Protein AF-A0AAE0W7N1-F1 (afdb_monomer)

Solvent-accessible surface area (backbone atoms only — not comparable to full-atom values): 7574 Å² total; per-residue (Å²): 90,80,46,78,49,79,47,68,73,36,71,68,50,77,49,78,50,79,47,68,74,33,73,40,41,37,39,41,37,41,38,34,46,28,54,30,42,37,40,39,38,40,41,34,48,28,49,31,41,40,39,40,38,39,40,34,45,27,48,28,40,37,40,40,40,39,38,40,40,30,50,30,40,39,40,40,36,40,40,33,49,26,49,30,43,37,42,39,39,40,39,42,37,34,46,32,41,39,39,43,44,37,38,34,45,31,49,30,41,39,41,42,38,40,40,42,47,37,43,88,88,90,60,28,41,72,39,81,47,80,50,79,48,81,42,68,68,74,39,82,45,81,50,78,48,67,78,45,84,71,83,80,81,129

Secondary structure (DSSP, 8-state):
-EEEEEEEEES-EEEEEEEEEES-EEEEEEEEEES-EEEEEEEEEES-EEEEEEEEEES-EEEEEEEEEESSEEEEEEEEEES-EEEEEEEEEESEEEEEEEEEEES-EEEEEEE---BTTTBS--EEEE--EEEEES-EEEEEEES-------

Organism: NCBI:txid2493646

pLDDT: mean 85.9, std 13.68, range [33.38, 97.69]

Radius of gyration: 15.83 Å; Cα contacts (8 Å, |Δi|>4): 434; chains: 1; bounding box: 35×44×38 Å

Foldseek 3Di:
DEEEEEEEQAAEDEAEEEEEQAAEYAYEYEEYNYAEYEYEYEYYNYAYYHYEYEEYQYAYYEYEEEEEAYAEYEYEYEYENYAEYEYEYEYEWYAYYEYEYEYYNYEEYDYEYEFEDDDDDPTGHNYDDYDYYDDHYNYDDYYYYYPDDDDDDD

Mean predicted aligned error: 5.67 Å

Sequence (154 aa):
MKIESYYNDVNRMKIESYYNDVNSINIESYYNDVNSMKIESYYNDVNIMKIESYYNDVNRIKIELYYNDVNRMKIESYYSDDNRMKIESYYNDVNRMKIEPYYNDVSRMKIESYYNDIESYYNDVNRMKIESYYNDVNRMKIESYYNDVNIMKI

Structure (mmCIF, N/CA/C/O backbone):
data_AF-A0AAE0W7N1-F1
#
_entry.id   AF-A0AAE0W7N1-F1
#
loop_
_atom_site.group_PDB
_atom_site.id
_atom_site.type_symbol
_atom_site.label_atom_id
_atom_site.label_alt_id
_atom_site.label_com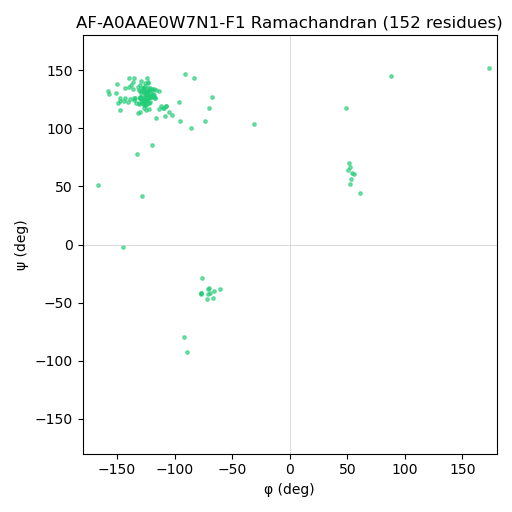p_id
_atom_site.label_asym_id
_atom_site.label_entity_id
_atom_site.label_seq_id
_atom_site.pdbx_PDB_ins_code
_atom_site.Cartn_x
_atom_site.Cartn_y
_atom_site.Cartn_z
_atom_site.occupancy
_atom_site.B_iso_or_equiv
_atom_site.auth_seq_id
_atom_site.auth_comp_id
_atom_site.auth_asym_id
_atom_site.auth_atom_id
_atom_site.pdbx_PDB_model_num
ATOM 1 N N . MET A 1 1 ? 2.805 -2.855 16.900 1.00 90.62 1 MET A N 1
ATOM 2 C CA . MET A 1 1 ? 3.398 -3.914 16.061 1.00 90.62 1 MET A CA 1
ATOM 3 C C . MET A 1 1 ? 4.321 -3.272 15.042 1.00 90.62 1 MET A C 1
ATOM 5 O O . MET A 1 1 ? 3.967 -2.223 14.517 1.00 90.62 1 MET A O 1
ATOM 9 N N . LYS A 1 2 ? 5.489 -3.868 14.795 1.00 93.88 2 LYS A N 1
ATOM 10 C CA . LYS A 1 2 ? 6.419 -3.434 13.749 1.00 93.88 2 LY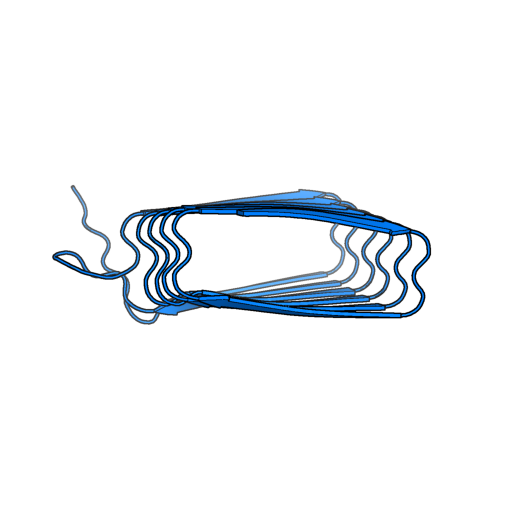S A CA 1
ATOM 11 C C . LYS A 1 2 ? 6.644 -4.592 12.783 1.00 93.88 2 LYS A C 1
ATOM 13 O O . LYS A 1 2 ? 6.816 -5.716 13.247 1.00 93.88 2 LYS A O 1
ATOM 18 N N . ILE A 1 3 ? 6.604 -4.312 11.488 1.00 94.69 3 ILE A N 1
ATOM 19 C CA . ILE A 1 3 ? 6.827 -5.279 10.415 1.00 94.69 3 ILE A CA 1
ATOM 20 C C . ILE A 1 3 ? 7.850 -4.676 9.467 1.00 94.69 3 ILE A C 1
ATOM 22 O O . ILE A 1 3 ? 7.674 -3.552 9.006 1.00 94.69 3 ILE A O 1
ATOM 26 N N . GLU A 1 4 ? 8.904 -5.432 9.197 1.00 96.56 4 GLU A N 1
ATOM 27 C CA . GLU A 1 4 ? 9.941 -5.083 8.234 1.00 96.56 4 GLU A CA 1
ATOM 28 C C . GLU A 1 4 ? 10.030 -6.208 7.212 1.00 96.56 4 GLU A C 1
ATOM 30 O O . GLU A 1 4 ? 10.059 -7.385 7.582 1.00 96.56 4 GLU A O 1
ATOM 35 N N . SER A 1 5 ? 10.049 -5.858 5.931 1.00 93.56 5 SER A N 1
ATOM 36 C CA . SER A 1 5 ? 10.212 -6.832 4.858 1.00 93.56 5 SER A CA 1
ATOM 37 C C . SER A 1 5 ? 11.193 -6.331 3.806 1.00 93.56 5 SER A C 1
ATOM 39 O O . SER A 1 5 ? 11.214 -5.148 3.466 1.00 93.56 5 SER A O 1
ATOM 41 N N . TYR A 1 6 ? 12.029 -7.243 3.316 1.00 94.88 6 TYR A N 1
ATOM 42 C CA . TYR A 1 6 ? 13.029 -6.970 2.295 1.00 94.88 6 TYR A CA 1
ATOM 43 C C . TYR A 1 6 ? 12.993 -8.086 1.260 1.00 94.88 6 TYR A C 1
ATOM 45 O O . TYR A 1 6 ? 13.147 -9.262 1.601 1.00 94.88 6 TYR A O 1
ATOM 53 N N . TYR A 1 7 ? 12.806 -7.712 0.000 1.00 92.44 7 TYR A N 1
ATOM 54 C CA . TYR A 1 7 ? 12.777 -8.639 -1.120 1.00 92.44 7 TYR A CA 1
ATOM 55 C C . TYR A 1 7 ? 13.698 -8.142 -2.228 1.00 92.44 7 TYR A C 1
ATOM 57 O O . TYR A 1 7 ? 13.628 -6.980 -2.623 1.00 92.44 7 TYR A O 1
ATOM 65 N N . ASN A 1 8 ? 14.526 -9.050 -2.738 1.00 91.88 8 ASN A N 1
ATOM 66 C CA . ASN A 1 8 ? 15.467 -8.795 -3.820 1.00 91.88 8 ASN A CA 1
ATOM 67 C C . ASN A 1 8 ? 15.298 -9.860 -4.908 1.00 91.88 8 ASN A C 1
ATOM 69 O O . ASN A 1 8 ? 15.113 -11.032 -4.572 1.00 91.88 8 ASN A O 1
ATOM 73 N N . ASP A 1 9 ? 15.376 -9.459 -6.176 1.00 92.00 9 ASP A N 1
ATOM 74 C CA . ASP A 1 9 ? 15.336 -10.340 -7.352 1.00 92.00 9 ASP A CA 1
ATOM 75 C C . ASP A 1 9 ? 14.114 -11.274 -7.389 1.00 92.00 9 ASP A C 1
ATOM 77 O O . ASP A 1 9 ? 14.218 -12.508 -7.385 1.00 92.00 9 ASP A O 1
ATOM 81 N N . VAL A 1 10 ? 12.911 -10.697 -7.431 1.00 89.94 10 VAL A N 1
ATOM 82 C CA . VAL A 1 10 ? 11.668 -11.476 -7.379 1.00 89.94 10 VAL A CA 1
ATOM 83 C C . VAL A 1 10 ? 10.958 -11.510 -8.726 1.00 89.94 10 VAL A C 1
ATOM 85 O O . VAL A 1 10 ? 10.454 -10.515 -9.245 1.00 89.94 10 VAL A O 1
ATOM 88 N N . ASN A 1 11 ? 10.797 -12.717 -9.273 1.00 89.94 11 ASN A N 1
ATOM 89 C CA . ASN A 1 11 ? 10.068 -12.895 -10.528 1.00 89.94 11 ASN A CA 1
ATOM 90 C C . ASN A 1 11 ? 8.574 -12.564 -10.410 1.00 89.94 11 ASN A C 1
ATOM 92 O O . ASN A 1 11 ? 7.993 -11.916 -11.282 1.00 89.94 11 ASN A O 1
ATOM 96 N N . ARG A 1 12 ? 7.916 -13.061 -9.363 1.00 92.31 12 ARG A N 1
ATOM 97 C CA . ARG A 1 12 ? 6.505 -12.785 -9.085 1.00 92.31 12 ARG A CA 1
ATOM 98 C C . ARG A 1 12 ? 6.260 -12.837 -7.595 1.00 92.31 12 ARG A C 1
ATOM 100 O O . ARG A 1 12 ? 6.714 -13.769 -6.940 1.00 92.31 12 ARG A O 1
ATOM 107 N N . MET A 1 13 ? 5.471 -11.896 -7.102 1.00 92.50 13 MET A N 1
ATOM 108 C CA . MET A 1 13 ? 5.090 -11.859 -5.702 1.00 92.50 13 MET A CA 1
ATOM 109 C C . MET A 1 13 ? 3.633 -11.467 -5.529 1.00 92.50 13 MET A C 1
ATOM 111 O O . MET A 1 13 ? 3.111 -10.612 -6.251 1.00 92.50 13 MET A O 1
ATOM 115 N N . LYS A 1 14 ? 3.002 -12.087 -4.535 1.00 94.69 14 LYS A N 1
ATOM 116 C CA . LYS A 1 14 ? 1.703 -11.690 -4.015 1.00 94.69 14 LYS A CA 1
ATOM 117 C C . LYS A 1 14 ? 1.803 -11.590 -2.497 1.00 94.69 14 LYS A C 1
ATOM 119 O O . LYS A 1 14 ? 2.218 -12.556 -1.864 1.00 94.69 14 LYS A O 1
ATOM 124 N N . ILE A 1 15 ? 1.429 -1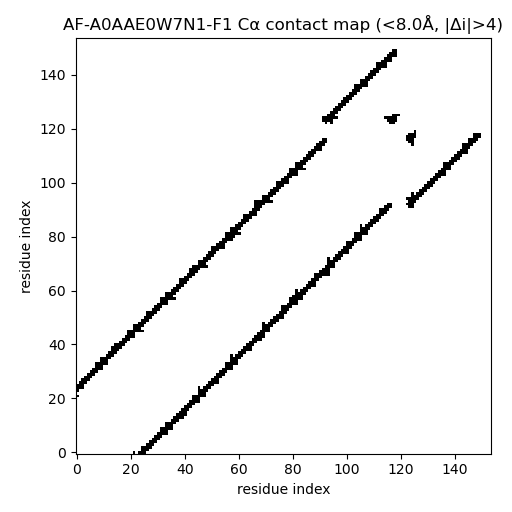0.442 -1.946 1.00 93.44 15 ILE A N 1
ATOM 125 C CA . ILE A 1 15 ? 1.344 -10.207 -0.504 1.00 93.44 15 ILE A CA 1
ATOM 126 C C . ILE A 1 15 ? -0.101 -9.857 -0.182 1.00 93.44 15 ILE A C 1
ATOM 128 O O . ILE A 1 15 ? -0.677 -8.965 -0.801 1.00 93.44 15 ILE A O 1
ATOM 132 N N . GLU A 1 16 ? -0.668 -10.570 0.783 1.00 96.25 16 GLU A N 1
ATOM 133 C CA . GLU A 1 16 ? -1.972 -10.277 1.366 1.00 96.25 16 GLU A CA 1
ATOM 134 C C . GLU A 1 16 ? -1.777 -10.063 2.862 1.00 96.25 16 GLU A C 1
ATOM 136 O O . GLU A 1 16 ? -1.131 -10.876 3.527 1.00 96.25 16 GLU A O 1
ATOM 141 N N . SER A 1 17 ? -2.314 -8.969 3.392 1.00 93.12 17 SER A N 1
ATOM 142 C CA . SER A 1 17 ? -2.263 -8.698 4.824 1.00 93.12 17 SER A CA 1
ATOM 143 C C . SER A 1 17 ? -3.605 -8.208 5.350 1.00 93.12 17 SER A C 1
ATOM 145 O O . SER A 1 17 ? -4.336 -7.488 4.668 1.00 93.12 17 SER A O 1
ATOM 147 N N . TYR A 1 18 ? -3.935 -8.638 6.566 1.00 94.88 18 TYR A N 1
ATOM 148 C CA . TYR A 1 18 ? -5.160 -8.263 7.257 1.00 94.88 18 TYR A CA 1
ATOM 149 C C . TYR A 1 18 ? -4.827 -7.918 8.703 1.00 94.88 18 TYR A C 1
ATOM 151 O O . TYR A 1 18 ? -4.220 -8.724 9.413 1.00 94.88 18 TYR A O 1
ATOM 159 N N . TYR A 1 19 ? -5.228 -6.729 9.137 1.00 93.06 19 TYR A N 1
ATOM 160 C CA . TYR A 1 19 ? -4.991 -6.241 10.489 1.00 93.06 19 TYR A CA 1
ATOM 161 C C . TYR A 1 19 ? -6.296 -5.737 11.095 1.00 93.06 19 TYR A C 1
ATOM 163 O O . TYR A 1 19 ? -6.961 -4.894 10.500 1.00 93.06 19 TYR A O 1
ATOM 171 N N . ASN A 1 20 ? -6.628 -6.250 12.282 1.00 91.81 20 ASN A N 1
ATOM 172 C CA . ASN A 1 20 ? -7.811 -5.879 13.057 1.00 91.81 20 ASN A CA 1
ATOM 173 C C . ASN A 1 20 ? -7.393 -5.404 14.449 1.00 91.81 20 ASN A C 1
ATOM 175 O O . ASN A 1 20 ? -6.474 -5.992 15.026 1.00 91.81 20 ASN A O 1
ATOM 179 N N . ASP A 1 21 ? -8.082 -4.404 14.994 1.00 92.56 21 ASP A N 1
ATOM 180 C CA . ASP A 1 21 ? -7.947 -3.947 16.385 1.00 92.56 21 ASP A CA 1
ATOM 181 C C . ASP A 1 21 ? -6.498 -3.636 16.793 1.00 92.56 21 ASP A C 1
ATOM 183 O O . ASP A 1 21 ? -5.960 -4.138 17.789 1.00 92.56 21 ASP A O 1
ATOM 187 N N . VAL A 1 22 ? -5.818 -2.804 16.001 1.00 91.50 22 VAL A N 1
ATOM 188 C CA . VAL A 1 22 ? -4.397 -2.512 16.207 1.00 91.50 22 VAL A CA 1
ATOM 189 C C . VAL A 1 22 ? -4.191 -1.132 16.819 1.00 91.50 22 VAL A C 1
ATOM 191 O O . VAL A 1 22 ? -4.351 -0.093 16.185 1.00 91.50 22 VAL A O 1
ATOM 194 N N . ASN A 1 23 ? -3.680 -1.107 18.053 1.00 94.19 23 ASN A N 1
ATOM 195 C CA . ASN A 1 23 ? -3.317 0.151 18.714 1.00 94.19 23 ASN A CA 1
ATOM 196 C C . ASN A 1 23 ? -2.232 0.943 17.968 1.00 94.19 23 ASN A C 1
ATOM 198 O O . ASN A 1 23 ? -2.236 2.172 17.941 1.00 94.19 23 ASN A O 1
ATOM 202 N N . SER A 1 24 ? -1.253 0.251 17.395 1.00 95.00 24 SER A N 1
ATOM 203 C CA . SER A 1 24 ? -0.229 0.892 16.578 1.00 95.00 24 SER A CA 1
ATOM 204 C C . SER A 1 24 ? 0.410 -0.114 15.639 1.00 95.00 24 SER A C 1
ATOM 206 O O . SER A 1 24 ? 0.825 -1.192 16.079 1.00 95.00 24 SER A O 1
ATOM 208 N N . ILE A 1 25 ? 0.531 0.254 14.368 1.00 95.19 25 ILE A N 1
ATOM 209 C CA . ILE A 1 25 ? 1.247 -0.509 13.356 1.00 95.19 25 ILE A CA 1
ATOM 210 C C . ILE A 1 25 ? 2.263 0.377 12.637 1.00 95.19 25 ILE A C 1
ATOM 212 O O . ILE A 1 25 ? 1.971 1.514 12.266 1.00 95.19 25 ILE A O 1
ATOM 216 N N . ASN A 1 26 ? 3.470 -0.155 12.474 1.00 96.50 26 ASN A N 1
ATOM 217 C CA . ASN A 1 26 ? 4.516 0.426 11.649 1.00 96.50 26 ASN A CA 1
ATOM 218 C C . ASN A 1 26 ? 5.001 -0.638 10.661 1.00 96.50 26 ASN A C 1
ATOM 220 O O . ASN A 1 26 ? 5.482 -1.685 11.098 1.00 96.50 26 ASN A O 1
ATOM 224 N N . ILE A 1 27 ? 4.836 -0.386 9.369 1.00 95.94 27 ILE A N 1
ATOM 225 C CA . ILE A 1 27 ? 5.240 -1.290 8.293 1.00 95.94 27 ILE A CA 1
ATOM 226 C C . ILE A 1 27 ? 6.304 -0.592 7.467 1.00 95.94 27 ILE A C 1
ATOM 228 O O . ILE A 1 27 ? 6.077 0.506 6.971 1.00 95.94 27 ILE A O 1
ATOM 232 N N . GLU A 1 28 ? 7.434 -1.258 7.295 1.00 97.62 28 GLU A N 1
ATOM 233 C CA . GLU A 1 28 ? 8.522 -0.825 6.433 1.00 97.62 28 GLU A CA 1
ATOM 234 C C . GLU A 1 28 ? 8.800 -1.943 5.430 1.00 97.62 28 GLU A C 1
ATOM 236 O O . GLU A 1 28 ? 8.933 -3.113 5.796 1.00 97.62 28 GLU A O 1
ATOM 241 N N . SER A 1 29 ? 8.773 -1.624 4.142 1.00 94.94 29 SER A N 1
ATOM 242 C CA . SER A 1 29 ? 8.958 -2.621 3.087 1.00 94.94 29 SER A CA 1
ATOM 243 C C . SER A 1 29 ? 9.889 -2.106 2.008 1.00 94.94 29 SER A C 1
ATOM 245 O O . SER A 1 29 ? 9.731 -0.984 1.532 1.00 94.94 29 SER A O 1
ATOM 247 N N . TYR A 1 30 ? 10.838 -2.946 1.611 1.00 96.00 30 TYR A N 1
ATOM 248 C CA . TYR A 1 30 ? 11.771 -2.658 0.535 1.00 96.00 30 TYR A CA 1
ATOM 249 C C . TYR A 1 30 ? 11.729 -3.766 -0.512 1.00 96.00 30 TYR A C 1
ATOM 251 O O . TYR A 1 30 ? 11.845 -4.954 -0.195 1.00 96.00 30 TYR A O 1
ATOM 259 N N . TYR A 1 31 ? 11.580 -3.357 -1.763 1.00 93.75 31 TYR A N 1
ATOM 260 C CA . TYR A 1 31 ? 11.457 -4.235 -2.910 1.00 93.75 31 TYR A CA 1
ATOM 261 C C . TYR A 1 31 ? 12.418 -3.785 -4.002 1.00 93.75 31 TYR A C 1
ATOM 263 O O . TYR A 1 31 ? 12.302 -2.662 -4.486 1.00 93.75 31 TYR A O 1
ATOM 271 N N . ASN A 1 32 ? 13.328 -4.670 -4.397 1.00 93.00 32 ASN A N 1
ATOM 272 C CA . ASN A 1 32 ? 14.277 -4.432 -5.478 1.00 93.00 32 ASN A CA 1
ATOM 273 C C . ASN A 1 32 ? 14.158 -5.505 -6.563 1.00 93.00 32 ASN A C 1
ATOM 275 O O . ASN A 1 32 ? 13.989 -6.687 -6.243 1.00 93.00 32 ASN A O 1
ATOM 279 N N . ASP A 1 33 ? 14.249 -5.083 -7.823 1.00 92.44 33 ASP A N 1
ATOM 280 C CA . ASP A 1 33 ? 14.240 -5.939 -9.012 1.00 92.44 33 ASP A CA 1
ATOM 281 C C . ASP A 1 33 ? 13.042 -6.903 -9.038 1.00 92.44 33 ASP A C 1
ATOM 283 O O . ASP A 1 33 ? 13.165 -8.129 -8.914 1.00 92.44 33 ASP A O 1
ATOM 287 N N . VAL A 1 34 ? 11.832 -6.347 -9.181 1.00 89.81 34 VAL A N 1
ATOM 288 C CA . VAL A 1 34 ? 10.590 -7.135 -9.154 1.00 89.81 34 VAL A CA 1
ATOM 289 C C . VAL A 1 34 ? 9.887 -7.140 -10.506 1.00 89.81 34 VAL A C 1
ATOM 291 O O . VAL A 1 34 ? 9.354 -6.148 -10.997 1.00 89.81 34 VAL A O 1
ATOM 294 N N . ASN A 1 35 ? 9.768 -8.324 -11.104 1.00 90.94 35 ASN A N 1
ATOM 295 C CA . ASN A 1 35 ? 9.133 -8.465 -12.415 1.00 90.94 35 ASN A CA 1
ATOM 296 C C . ASN A 1 35 ? 7.607 -8.252 -12.374 1.00 90.94 35 ASN A C 1
ATOM 298 O O . ASN A 1 35 ? 7.009 -7.708 -13.307 1.00 90.94 35 ASN A O 1
ATOM 302 N N . SER A 1 36 ? 6.943 -8.722 -11.318 1.00 93.38 36 SER A N 1
ATOM 303 C CA . SER A 1 36 ? 5.509 -8.505 -11.121 1.00 93.38 36 SER A CA 1
ATOM 304 C C . SER A 1 36 ? 5.130 -8.636 -9.654 1.00 93.38 36 SER A C 1
ATOM 306 O O . SER A 1 36 ? 5.381 -9.670 -9.036 1.00 93.38 36 SER A O 1
ATOM 308 N N . MET A 1 37 ? 4.415 -7.647 -9.135 1.00 93.94 37 MET A N 1
ATOM 309 C CA . MET A 1 37 ? 3.976 -7.605 -7.748 1.00 93.94 37 MET A CA 1
ATOM 310 C C . MET A 1 37 ? 2.482 -7.310 -7.636 1.00 93.94 37 MET A C 1
ATOM 312 O O . MET A 1 37 ? 1.959 -6.429 -8.324 1.00 93.94 37 MET A O 1
ATOM 316 N N . LYS A 1 38 ? 1.806 -8.037 -6.742 1.00 95.88 38 LYS A N 1
ATOM 317 C CA . LYS A 1 38 ? 0.483 -7.673 -6.235 1.00 95.88 38 LYS A CA 1
ATOM 318 C C . LYS A 1 38 ? 0.525 -7.552 -4.712 1.00 95.88 38 LYS A C 1
ATOM 320 O O . LYS A 1 38 ? 0.927 -8.502 -4.047 1.00 95.88 38 LYS A O 1
ATOM 325 N N . ILE A 1 39 ? 0.080 -6.421 -4.180 1.00 94.81 39 ILE A N 1
ATOM 326 C CA . ILE A 1 39 ? -0.115 -6.207 -2.744 1.00 94.81 39 ILE A CA 1
ATOM 327 C C . ILE A 1 39 ? -1.594 -5.927 -2.506 1.00 94.81 39 ILE A C 1
ATOM 329 O O . ILE A 1 39 ? -2.170 -5.054 -3.150 1.00 94.81 39 ILE A O 1
ATOM 333 N N . GLU A 1 40 ? -2.186 -6.661 -1.574 1.00 97.69 40 GLU A N 1
ATOM 334 C CA . GLU A 1 40 ? -3.525 -6.417 -1.045 1.00 97.69 40 GLU A CA 1
ATOM 335 C C . GLU A 1 40 ? -3.415 -6.259 0.468 1.00 97.69 40 GLU A C 1
ATOM 337 O O . GLU A 1 40 ? -2.823 -7.100 1.147 1.00 97.69 40 GLU A O 1
ATOM 342 N N . SER A 1 41 ? -3.925 -5.163 1.018 1.00 95.19 41 SER A N 1
ATOM 343 C CA . SER A 1 41 ? -3.914 -4.963 2.468 1.00 95.19 41 SER A CA 1
ATOM 344 C C . SER A 1 41 ? -5.227 -4.392 2.965 1.00 95.19 41 SER A C 1
ATOM 346 O O . SER A 1 41 ? -5.767 -3.457 2.376 1.00 95.19 41 SER A O 1
ATOM 348 N N . TYR A 1 42 ? -5.695 -4.944 4.078 1.00 96.44 42 TYR A N 1
ATOM 349 C CA . TYR A 1 42 ? -6.921 -4.541 4.748 1.00 96.44 42 TYR A CA 1
ATOM 350 C C . TYR A 1 42 ? -6.601 -4.179 6.194 1.00 96.44 42 TYR A C 1
ATOM 352 O O . TYR A 1 42 ? -6.006 -4.971 6.932 1.00 96.44 42 TYR A O 1
ATOM 360 N N . TYR A 1 43 ? -6.997 -2.977 6.588 1.00 94.25 43 TYR A N 1
ATOM 361 C CA . TYR A 1 43 ? -6.785 -2.449 7.924 1.00 94.25 43 TYR A CA 1
ATOM 362 C C . TYR A 1 43 ? -8.119 -2.005 8.509 1.00 94.25 43 TYR A C 1
ATOM 364 O O . TYR A 1 43 ? -8.780 -1.119 7.964 1.00 94.25 43 TYR A O 1
ATOM 372 N N . ASN A 1 44 ? -8.476 -2.613 9.633 1.00 93.25 44 ASN A N 1
ATOM 373 C CA . ASN A 1 44 ? -9.667 -2.289 10.395 1.00 93.25 44 ASN A CA 1
ATOM 374 C C . ASN A 1 44 ? -9.287 -1.919 11.836 1.00 93.25 44 ASN A C 1
ATOM 376 O O . ASN A 1 44 ? -8.405 -2.551 12.426 1.00 93.25 44 ASN A O 1
ATOM 380 N N . ASP A 1 45 ? -9.932 -0.886 12.375 1.00 92.88 45 ASP A N 1
ATOM 381 C CA . ASP A 1 45 ? -9.753 -0.397 13.746 1.00 92.88 45 ASP A CA 1
ATOM 382 C C . ASP A 1 45 ? -8.283 -0.160 14.140 1.00 92.88 45 ASP A C 1
ATOM 384 O O . ASP A 1 45 ? -7.715 -0.807 15.027 1.00 92.88 45 ASP A O 1
ATOM 388 N N . VAL A 1 46 ? -7.627 0.788 13.460 1.00 92.00 46 VAL A N 1
ATOM 389 C CA . VAL A 1 46 ? -6.220 1.136 13.692 1.00 92.00 46 VAL A CA 1
ATOM 390 C C . VAL A 1 46 ? -6.068 2.516 14.324 1.00 92.00 46 VAL A C 1
ATOM 392 O O . VAL A 1 46 ? -6.337 3.557 13.727 1.00 92.00 46 VAL A O 1
ATOM 395 N N . ASN A 1 47 ? -5.508 2.558 15.531 1.00 92.00 47 ASN A N 1
ATOM 396 C CA . ASN A 1 47 ? -5.300 3.824 16.234 1.00 92.00 47 ASN A CA 1
ATOM 397 C C . ASN A 1 47 ? -4.174 4.673 15.610 1.00 92.00 47 ASN A C 1
ATOM 399 O O . ASN A 1 47 ? -4.315 5.881 15.406 1.00 92.00 47 ASN A O 1
ATOM 403 N N . ILE A 1 48 ? -3.025 4.060 15.320 1.00 95.00 48 ILE A N 1
ATOM 404 C CA . ILE A 1 48 ? -1.891 4.739 14.683 1.00 95.00 48 ILE A CA 1
ATOM 405 C C . ILE A 1 48 ? -1.284 3.822 13.634 1.00 95.00 48 ILE A C 1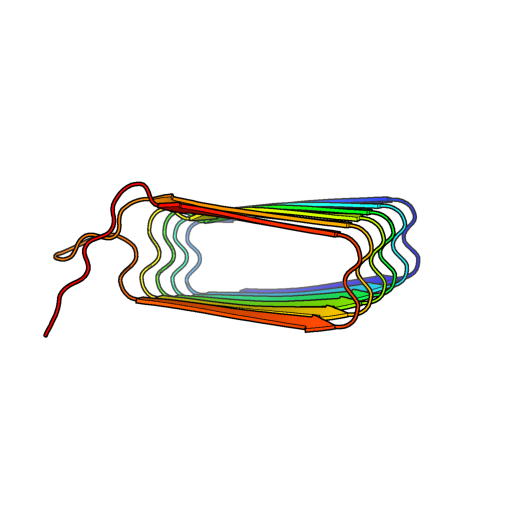
ATOM 407 O O . ILE A 1 48 ? -0.835 2.722 13.949 1.00 95.00 48 ILE A O 1
ATOM 411 N N . MET A 1 49 ? -1.191 4.322 12.412 1.00 95.19 49 MET A N 1
ATOM 412 C CA . MET A 1 49 ? -0.599 3.633 11.285 1.00 95.19 49 MET A CA 1
ATOM 413 C C . MET A 1 49 ? 0.524 4.454 10.669 1.00 95.19 49 MET A C 1
ATOM 415 O O . MET A 1 49 ? 0.349 5.629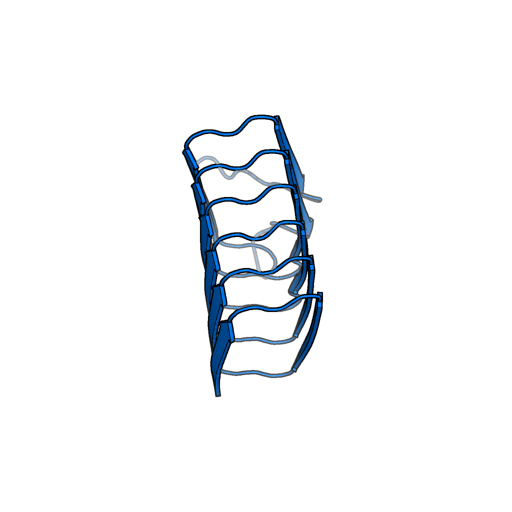 10.332 1.00 95.19 49 MET A O 1
ATOM 419 N N . LYS A 1 50 ? 1.664 3.795 10.477 1.00 96.75 50 LYS A N 1
ATOM 420 C CA . LYS A 1 50 ? 2.761 4.283 9.653 1.00 96.75 50 LYS A CA 1
ATOM 421 C C . LYS A 1 50 ? 3.134 3.209 8.635 1.00 96.75 50 LYS A C 1
ATOM 423 O O . LYS A 1 50 ? 3.369 2.067 9.021 1.00 96.75 50 LYS A O 1
ATOM 428 N N . ILE A 1 51 ? 3.157 3.573 7.360 1.00 95.69 51 ILE A N 1
ATOM 429 C CA . ILE A 1 51 ? 3.611 2.706 6.273 1.00 95.69 51 ILE A CA 1
ATOM 430 C C . ILE A 1 51 ? 4.700 3.452 5.512 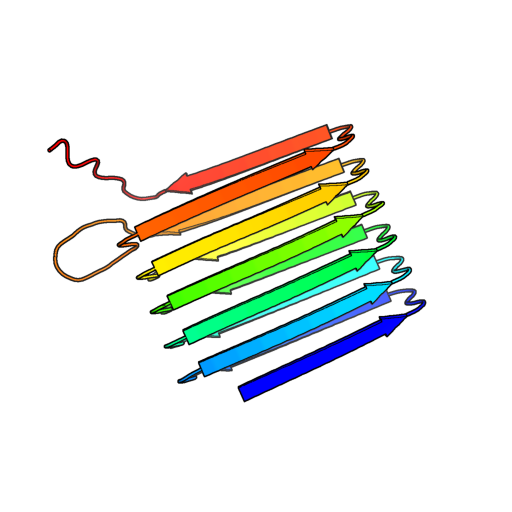1.00 95.69 51 ILE A C 1
ATOM 432 O O . ILE A 1 51 ? 4.478 4.568 5.049 1.00 95.69 51 ILE A O 1
ATOM 436 N N . GLU A 1 52 ? 5.860 2.824 5.390 1.00 97.62 52 GLU A N 1
ATOM 437 C CA . GLU A 1 52 ? 6.949 3.241 4.518 1.00 97.62 52 GLU A CA 1
ATOM 438 C C . GLU A 1 52 ? 7.211 2.129 3.506 1.00 97.62 52 GLU A C 1
ATOM 440 O O . GLU A 1 52 ? 7.304 0.948 3.855 1.00 97.62 52 GLU A O 1
ATOM 445 N N . SER A 1 53 ? 7.271 2.477 2.227 1.00 94.62 53 SER A N 1
ATOM 446 C CA . SER A 1 53 ? 7.530 1.498 1.174 1.00 94.62 53 SER A CA 1
ATOM 447 C C . SER A 1 53 ? 8.468 2.050 0.118 1.00 94.62 53 SER A C 1
ATOM 449 O O . SER A 1 53 ? 8.296 3.174 -0.346 1.00 94.62 53 SER A O 1
ATOM 451 N N . TYR A 1 54 ? 9.437 1.235 -0.273 1.00 95.94 54 TYR A N 1
ATOM 452 C CA . TYR A 1 54 ? 10.433 1.562 -1.279 1.00 95.94 54 TYR A CA 1
ATOM 453 C C . TYR A 1 54 ? 10.399 0.482 -2.355 1.00 95.94 54 TYR A C 1
ATOM 455 O O . TYR A 1 54 ? 10.554 -0.704 -2.056 1.00 95.94 54 TYR A O 1
ATOM 463 N N . TYR A 1 55 ? 10.178 0.904 -3.590 1.00 93.12 55 TYR A N 1
ATOM 464 C CA . TYR A 1 55 ? 10.113 0.060 -4.771 1.00 93.12 55 TYR A CA 1
ATOM 465 C C . TYR A 1 55 ? 11.166 0.547 -5.760 1.00 93.12 55 TYR A C 1
ATOM 467 O O . TYR A 1 55 ? 11.151 1.716 -6.146 1.00 93.12 55 TYR A O 1
ATOM 475 N N . ASN A 1 56 ? 12.080 -0.341 -6.132 1.00 92.31 56 ASN A N 1
ATOM 476 C CA . ASN A 1 56 ? 13.098 -0.098 -7.142 1.00 92.31 56 ASN A CA 1
ATOM 477 C C . ASN A 1 56 ? 12.989 -1.151 -8.248 1.00 92.31 56 ASN A C 1
ATOM 479 O O . ASN A 1 56 ? 12.853 -2.343 -7.949 1.00 92.31 56 ASN A O 1
ATOM 483 N N . ASP A 1 57 ? 13.050 -0.705 -9.501 1.00 91.06 57 ASP A N 1
ATOM 484 C CA . ASP A 1 57 ? 13.038 -1.549 -10.695 1.00 91.06 57 ASP A CA 1
ATOM 485 C C . ASP A 1 57 ? 11.843 -2.527 -10.726 1.00 91.06 57 ASP A C 1
ATOM 487 O O . ASP A 1 57 ? 11.997 -3.755 -10.812 1.00 91.06 57 ASP A O 1
ATOM 491 N N . VAL A 1 58 ? 10.607 -2.004 -10.639 1.00 86.00 58 VAL A N 1
ATOM 492 C CA . VAL A 1 58 ? 9.393 -2.835 -10.687 1.00 86.00 58 VAL A CA 1
ATOM 493 C C . VAL A 1 58 ? 8.705 -2.775 -12.050 1.00 86.00 58 VAL A C 1
ATOM 495 O O . VAL A 1 58 ? 8.045 -1.821 -12.466 1.00 86.00 58 VAL A O 1
ATOM 498 N N . ASN A 1 59 ? 8.743 -3.898 -12.765 1.00 90.12 59 ASN A N 1
ATOM 499 C CA . ASN A 1 59 ? 8.159 -3.979 -14.103 1.00 90.12 59 ASN A CA 1
ATOM 500 C C . ASN A 1 59 ? 6.630 -3.818 -14.100 1.00 90.12 59 ASN A C 1
ATOM 502 O O . ASN A 1 59 ? 6.039 -3.222 -15.011 1.00 90.12 59 ASN A O 1
ATOM 506 N N . ARG A 1 60 ? 5.959 -4.414 -13.110 1.00 92.62 60 ARG A N 1
ATOM 507 C CA . ARG A 1 60 ? 4.508 -4.313 -12.925 1.00 92.62 60 ARG A CA 1
ATOM 508 C C . ARG A 1 60 ? 4.161 -4.366 -11.453 1.00 92.62 60 ARG A C 1
ATOM 510 O O . ARG A 1 60 ? 4.409 -5.384 -10.812 1.00 92.62 60 ARG A O 1
ATOM 517 N N . ILE A 1 61 ? 3.474 -3.347 -10.967 1.00 92.31 61 ILE A N 1
ATOM 518 C CA . ILE A 1 61 ? 2.968 -3.312 -9.602 1.00 92.31 61 ILE A CA 1
ATOM 519 C C . ILE A 1 61 ? 1.468 -3.022 -9.587 1.00 92.31 61 ILE A C 1
ATOM 521 O O . ILE A 1 61 ? 0.959 -2.160 -10.313 1.00 92.31 61 ILE A O 1
ATOM 525 N N . LYS A 1 62 ? 0.749 -3.792 -8.770 1.00 95.25 62 LYS A N 1
ATOM 526 C CA . LYS A 1 62 ? -0.641 -3.534 -8.412 1.00 95.25 62 LYS A CA 1
ATOM 527 C C . LYS A 1 62 ? -0.770 -3.513 -6.893 1.00 95.25 62 LYS A C 1
ATOM 529 O O . LYS A 1 62 ? -0.504 -4.528 -6.254 1.00 95.25 62 LYS A O 1
ATOM 534 N N . ILE A 1 63 ? -1.207 -2.388 -6.346 1.00 94.38 63 ILE A N 1
ATOM 535 C CA . ILE A 1 63 ? -1.456 -2.201 -4.917 1.00 94.38 63 ILE A CA 1
ATOM 536 C C . ILE A 1 63 ? -2.949 -1.923 -4.724 1.00 94.38 63 ILE A C 1
ATOM 538 O O . ILE A 1 63 ? -3.493 -1.032 -5.372 1.00 94.38 63 ILE A O 1
ATOM 542 N N . GLU A 1 64 ? -3.595 -2.699 -3.859 1.00 97.12 64 GLU A N 1
ATOM 543 C CA . GLU A 1 64 ? -4.983 -2.520 -3.425 1.00 97.12 64 GLU A CA 1
ATOM 544 C C . GLU A 1 64 ? -4.998 -2.380 -1.898 1.00 97.12 64 GLU A C 1
ATOM 546 O O . GLU A 1 64 ? -4.591 -3.296 -1.180 1.00 97.12 64 GLU A O 1
ATOM 551 N N . LEU A 1 65 ? -5.429 -1.223 -1.399 1.00 95.19 65 LEU A N 1
ATOM 552 C CA . LEU A 1 65 ? -5.406 -0.902 0.026 1.00 95.19 65 LEU A CA 1
ATOM 553 C C . LEU A 1 65 ? -6.796 -0.495 0.499 1.00 95.19 65 LEU A C 1
ATOM 555 O O . LEU A 1 65 ? -7.439 0.362 -0.105 1.00 95.19 65 LEU A O 1
ATOM 559 N N . TYR A 1 66 ? -7.229 -1.086 1.605 1.00 94.81 66 TYR A N 1
ATOM 560 C CA . TYR A 1 66 ? -8.515 -0.805 2.223 1.00 94.81 66 TYR A CA 1
ATOM 561 C C . TYR A 1 66 ? -8.306 -0.418 3.680 1.00 94.81 66 TYR A C 1
ATOM 563 O O . TYR A 1 66 ? -7.715 -1.169 4.461 1.00 94.81 66 TYR A O 1
ATOM 571 N N . TYR A 1 67 ? -8.807 0.759 4.026 1.00 91.44 67 TYR A N 1
ATOM 572 C CA . TYR A 1 67 ? -8.735 1.338 5.355 1.00 91.44 67 TYR A CA 1
ATOM 573 C C . TYR A 1 67 ? -10.149 1.678 5.800 1.00 91.44 67 TYR A C 1
ATOM 575 O O . TYR A 1 67 ? -10.802 2.511 5.172 1.00 91.44 67 TYR A O 1
AT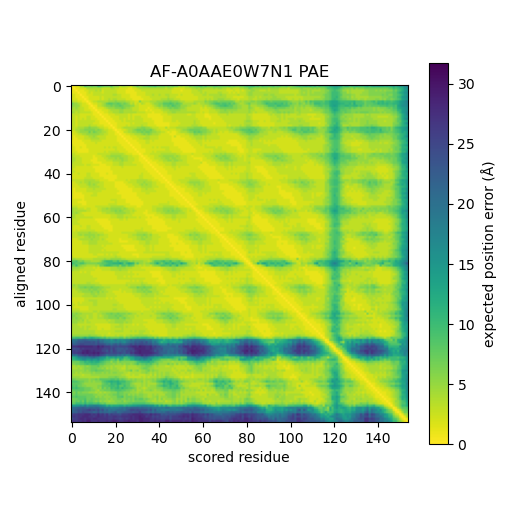OM 583 N N . ASN A 1 68 ? -10.611 1.019 6.858 1.00 87.19 68 ASN A N 1
ATOM 584 C CA . ASN A 1 68 ? -11.907 1.321 7.449 1.00 87.19 68 ASN A CA 1
ATOM 585 C C . ASN A 1 68 ? -11.735 2.413 8.514 1.00 87.19 68 ASN A C 1
ATOM 587 O O . ASN A 1 68 ? -11.642 3.579 8.155 1.00 87.19 68 ASN A O 1
ATOM 591 N N . ASP A 1 69 ? -11.541 2.038 9.777 1.00 88.12 69 ASP A N 1
ATOM 592 C CA . ASP A 1 69 ? -11.359 2.968 10.893 1.00 88.12 69 ASP A CA 1
ATOM 593 C C . ASP A 1 69 ? -9.880 3.228 11.198 1.00 88.12 69 ASP A C 1
ATOM 595 O O . ASP A 1 69 ? -9.187 2.376 11.763 1.00 88.12 69 ASP A O 1
ATOM 599 N N . VAL A 1 70 ? -9.359 4.410 10.843 1.00 86.06 70 VAL A N 1
ATOM 600 C CA . VAL A 1 70 ? -7.966 4.789 11.142 1.00 86.06 70 VAL A CA 1
ATOM 601 C C . VAL A 1 70 ? -7.857 6.165 11.796 1.00 86.06 70 VAL A C 1
ATOM 603 O O . VAL A 1 70 ? -8.042 7.214 11.183 1.00 86.06 70 VAL A O 1
ATOM 606 N N . ASN A 1 71 ? -7.417 6.201 13.055 1.00 87.50 71 ASN A N 1
ATOM 607 C CA . ASN A 1 71 ? -7.322 7.462 13.797 1.00 87.50 71 ASN A CA 1
ATOM 608 C C . ASN A 1 71 ? -6.190 8.378 13.297 1.00 87.50 71 ASN A C 1
ATOM 610 O O . ASN A 1 71 ? -6.337 9.602 13.209 1.00 87.50 71 ASN A O 1
ATOM 614 N N . ARG A 1 72 ? -5.016 7.815 13.007 1.00 89.88 72 ARG A N 1
ATOM 615 C CA . ARG A 1 72 ? -3.882 8.557 12.442 1.00 89.88 72 ARG A CA 1
ATOM 616 C C . ARG A 1 72 ? -3.139 7.688 11.456 1.00 89.88 72 ARG A C 1
ATOM 618 O O . ARG A 1 72 ? -2.653 6.627 11.831 1.00 89.88 72 ARG A O 1
ATOM 625 N N . MET A 1 73 ? -2.972 8.192 10.246 1.00 91.25 73 MET A N 1
ATOM 626 C CA . MET A 1 73 ? -2.299 7.492 9.169 1.00 91.25 73 MET A CA 1
ATOM 627 C C . MET A 1 73 ? -1.225 8.367 8.536 1.00 91.25 73 MET A C 1
ATOM 629 O O . MET A 1 73 ? -1.475 9.517 8.159 1.00 91.25 73 MET A O 1
ATOM 633 N N . LYS A 1 74 ? -0.032 7.792 8.397 1.00 93.88 74 LYS A N 1
ATOM 634 C CA . LYS A 1 74 ? 1.048 8.329 7.574 1.00 93.88 74 LYS A CA 1
ATOM 635 C C . LYS A 1 74 ? 1.510 7.257 6.594 1.00 93.88 74 LYS A C 1
ATOM 637 O O . LYS A 1 74 ? 1.896 6.174 7.028 1.00 93.88 74 LYS A O 1
ATOM 642 N N . ILE A 1 75 ? 1.488 7.579 5.306 1.00 92.94 75 ILE A N 1
ATOM 643 C CA . ILE A 1 75 ? 2.021 6.726 4.243 1.00 92.94 75 ILE A CA 1
ATOM 644 C C . ILE A 1 75 ? 3.098 7.510 3.498 1.00 92.94 75 ILE A C 1
ATOM 646 O O . ILE A 1 75 ? 2.826 8.588 2.970 1.00 92.94 75 ILE A O 1
ATOM 650 N N . GLU A 1 76 ? 4.301 6.955 3.450 1.00 95.69 76 GLU A N 1
ATOM 651 C CA . GLU A 1 76 ? 5.398 7.410 2.598 1.00 95.69 76 GLU A CA 1
ATOM 652 C C . GLU A 1 76 ? 5.719 6.288 1.617 1.00 95.69 76 GLU A C 1
ATOM 654 O O . GLU A 1 76 ? 5.789 5.111 1.984 1.00 95.69 76 GLU A O 1
ATOM 659 N N . SER A 1 77 ? 5.848 6.624 0.339 1.00 92.69 77 SER A N 1
ATOM 660 C CA . SER A 1 77 ? 6.163 5.620 -0.673 1.00 92.69 77 SER A CA 1
ATOM 661 C C . SER A 1 77 ? 7.091 6.187 -1.727 1.00 92.69 77 SER A C 1
ATOM 663 O O . SER A 1 77 ? 6.865 7.286 -2.220 1.00 92.69 77 SER A O 1
ATOM 665 N N . TYR A 1 78 ? 8.113 5.422 -2.080 1.00 94.50 78 TYR A N 1
ATOM 666 C CA . TYR A 1 78 ? 9.109 5.785 -3.075 1.00 94.50 78 TYR A CA 1
ATOM 667 C C . TYR A 1 78 ? 9.108 4.719 -4.159 1.00 94.50 78 TYR A C 1
ATOM 669 O O . TYR A 1 78 ? 9.221 3.533 -3.853 1.00 94.50 78 TYR A O 1
ATOM 677 N N . TYR A 1 79 ? 8.969 5.150 -5.405 1.00 91.06 79 TYR A N 1
ATOM 678 C CA . TYR A 1 79 ? 8.949 4.287 -6.578 1.00 91.06 79 TYR A CA 1
ATOM 679 C C . TYR A 1 79 ? 9.988 4.801 -7.576 1.00 91.06 79 TYR A C 1
ATOM 681 O O . TYR A 1 79 ? 9.938 5.980 -7.939 1.00 91.06 79 TYR A O 1
ATOM 689 N N . SER A 1 80 ? 10.911 3.937 -7.998 1.00 90.06 80 SER A N 1
ATOM 690 C CA . SER A 1 80 ? 11.905 4.217 -9.041 1.00 90.06 80 SER A CA 1
ATOM 691 C C . SER A 1 80 ? 11.847 3.155 -10.130 1.00 90.06 80 SER A C 1
ATOM 693 O O . SER A 1 80 ? 11.744 1.968 -9.819 1.00 90.06 80 SER A O 1
ATOM 695 N N . ASP A 1 81 ? 11.954 3.594 -11.384 1.00 85.06 81 ASP A N 1
ATOM 696 C CA . ASP A 1 81 ? 12.129 2.734 -12.561 1.00 85.06 81 ASP A CA 1
ATOM 697 C C . ASP A 1 81 ? 10.968 1.750 -12.790 1.00 85.06 81 ASP A C 1
ATOM 699 O O . ASP A 1 81 ? 11.129 0.571 -13.123 1.00 85.06 81 ASP A O 1
ATOM 703 N N . ASP A 1 82 ? 9.742 2.263 -12.659 1.00 79.12 82 ASP A N 1
ATOM 704 C CA . ASP A 1 82 ? 8.529 1.459 -12.765 1.00 79.12 82 ASP A CA 1
ATOM 705 C C . ASP A 1 82 ? 7.895 1.506 -14.162 1.00 79.12 82 ASP A C 1
ATOM 707 O O . ASP A 1 82 ? 7.430 2.532 -14.678 1.00 79.12 82 ASP A O 1
ATOM 711 N N . ASN A 1 83 ? 7.736 0.333 -14.779 1.00 81.62 83 ASN A N 1
ATOM 712 C CA . ASN A 1 83 ? 7.162 0.255 -16.124 1.00 81.62 83 ASN A CA 1
ATOM 713 C C . ASN A 1 83 ? 5.633 0.422 -16.137 1.00 81.62 83 ASN A C 1
ATOM 715 O O . ASN A 1 83 ? 5.063 1.052 -17.042 1.00 81.62 83 ASN A O 1
ATOM 719 N N . ARG A 1 84 ? 4.932 -0.195 -15.177 1.00 90.00 84 ARG A N 1
ATOM 720 C CA . ARG A 1 84 ? 3.469 -0.109 -15.042 1.00 90.00 84 ARG A CA 1
ATOM 721 C C . ARG A 1 84 ? 3.046 -0.183 -13.584 1.00 90.00 84 ARG A C 1
ATOM 723 O O . ARG A 1 84 ? 3.127 -1.250 -12.980 1.00 90.00 84 ARG A O 1
ATOM 730 N N . MET A 1 85 ? 2.452 0.897 -13.098 1.00 90.12 85 MET A N 1
ATOM 731 C CA . MET A 1 85 ? 1.912 0.978 -11.751 1.00 90.12 85 MET A CA 1
ATOM 732 C C . MET A 1 85 ? 0.402 1.210 -11.754 1.00 90.12 85 MET A C 1
ATOM 734 O O . MET A 1 85 ? -0.118 2.071 -12.472 1.00 90.12 85 MET A O 1
ATOM 738 N N . LYS A 1 86 ? -0.295 0.439 -10.913 1.00 93.56 86 LYS A N 1
ATOM 739 C CA . LYS A 1 86 ? -1.690 0.668 -10.540 1.00 93.56 86 LYS A CA 1
ATOM 740 C C . LYS A 1 86 ? -1.824 0.675 -9.017 1.00 93.56 86 LYS A C 1
ATOM 742 O O . LYS A 1 86 ? -1.504 -0.330 -8.387 1.00 93.56 86 LYS A O 1
ATOM 747 N N . ILE A 1 87 ? -2.331 1.767 -8.457 1.00 91.81 87 ILE A N 1
ATOM 748 C CA . ILE A 1 87 ? -2.660 1.886 -7.032 1.00 91.81 87 ILE A CA 1
ATOM 749 C C . ILE A 1 87 ? -4.155 2.174 -6.912 1.00 91.81 87 ILE A C 1
ATOM 751 O O . ILE A 1 87 ? -4.662 3.079 -7.574 1.00 91.81 87 ILE A O 1
ATOM 755 N N . GLU A 1 88 ? -4.841 1.389 -6.092 1.00 95.06 88 GLU A N 1
ATOM 756 C CA . GLU A 1 88 ? -6.239 1.581 -5.714 1.00 95.06 88 GLU A CA 1
ATOM 757 C C . GLU A 1 88 ? -6.322 1.624 -4.190 1.00 95.06 88 GLU A C 1
ATOM 759 O O . GLU A 1 88 ? -5.943 0.659 -3.523 1.00 95.06 88 GLU A O 1
ATOM 764 N N . SER A 1 89 ? -6.811 2.737 -3.650 1.00 91.56 89 SER A N 1
ATOM 765 C CA . SER A 1 89 ? -6.951 2.922 -2.208 1.00 91.56 89 SER A CA 1
ATOM 766 C C . SER A 1 89 ? -8.369 3.341 -1.842 1.00 91.56 89 SER A C 1
ATOM 768 O O . SER A 1 89 ? -8.929 4.263 -2.435 1.00 91.56 89 SER A O 1
ATOM 770 N N . TYR A 1 90 ? -8.927 2.687 -0.831 1.00 91.56 90 TYR A N 1
ATOM 771 C CA . TYR A 1 90 ? -10.254 2.961 -0.294 1.00 91.56 90 TYR A CA 1
ATOM 772 C C . TYR A 1 90 ? -10.129 3.343 1.174 1.00 91.56 90 TYR A C 1
ATOM 774 O O . TYR A 1 90 ? -9.513 2.618 1.958 1.00 91.56 90 TYR A O 1
ATOM 782 N N . TYR A 1 91 ? -10.712 4.482 1.523 1.00 87.56 91 TYR A N 1
ATOM 783 C CA . TYR A 1 91 ? -10.687 5.049 2.860 1.00 87.56 91 TYR A CA 1
ATOM 784 C C . TYR A 1 91 ? -12.121 5.336 3.297 1.00 87.56 91 TYR A C 1
ATOM 786 O O . TYR A 1 91 ? -12.826 6.079 2.611 1.00 87.56 91 TYR A O 1
ATOM 794 N N . ASN A 1 92 ? -12.530 4.738 4.415 1.00 84.12 92 ASN A N 1
ATOM 795 C CA . ASN A 1 92 ? -13.815 5.018 5.043 1.00 84.12 92 ASN A CA 1
ATOM 796 C C . ASN A 1 92 ? -13.643 6.131 6.092 1.00 84.12 92 ASN A C 1
ATOM 798 O O . ASN A 1 92 ? -13.763 7.306 5.759 1.00 84.12 92 ASN A O 1
ATOM 802 N N . ASP A 1 93 ? -13.148 5.796 7.286 1.00 84.19 93 ASP A N 1
ATOM 803 C CA . ASP A 1 93 ? -13.235 6.656 8.468 1.00 84.19 93 ASP A CA 1
ATOM 804 C C . ASP A 1 93 ? -11.812 6.996 8.954 1.00 84.19 93 ASP A C 1
ATOM 806 O O . ASP A 1 93 ? -11.212 6.324 9.803 1.00 84.19 93 ASP A O 1
ATOM 810 N N . VAL A 1 94 ? -11.203 8.047 8.383 1.00 80.12 94 VAL A N 1
ATOM 811 C CA . VAL A 1 94 ? -9.804 8.421 8.688 1.00 80.12 94 VAL A CA 1
ATOM 812 C C . VAL A 1 94 ? -9.679 9.795 9.344 1.00 80.12 94 VAL A C 1
ATOM 814 O O . VAL A 1 94 ? -9.746 10.830 8.693 1.00 80.12 94 VAL A O 1
ATOM 817 N N . ASN A 1 95 ? -9.350 9.854 10.634 1.00 82.88 95 ASN A N 1
ATOM 818 C CA . ASN A 1 95 ? -9.304 11.131 11.364 1.00 82.88 95 ASN A CA 1
ATOM 819 C C . ASN A 1 95 ? -8.158 12.068 10.938 1.00 82.88 95 ASN A C 1
ATOM 821 O O . ASN A 1 95 ? -8.322 13.288 10.855 1.00 82.88 95 ASN A O 1
ATOM 825 N N . ARG A 1 96 ? -6.954 11.538 10.714 1.00 83.75 96 ARG A N 1
ATOM 826 C CA . ARG A 1 96 ? -5.814 12.327 10.223 1.00 83.75 96 ARG A CA 1
ATOM 827 C C . ARG A 1 96 ? -5.032 11.524 9.214 1.00 83.75 96 ARG A C 1
ATOM 829 O O . ARG A 1 96 ? -4.491 10.478 9.565 1.00 83.75 96 ARG A O 1
ATOM 836 N N . MET A 1 97 ? -4.892 12.075 8.017 1.00 85.88 97 MET A N 1
ATOM 837 C CA . MET A 1 97 ? -4.182 11.428 6.929 1.00 85.88 97 MET A CA 1
ATOM 838 C C . MET A 1 97 ? -3.085 12.319 6.355 1.00 85.88 97 MET A C 1
ATOM 840 O O . MET A 1 97 ? -3.321 13.481 6.011 1.00 85.88 97 MET A O 1
ATOM 844 N N . LYS A 1 98 ? -1.895 11.734 6.210 1.00 87.12 98 LYS A N 1
ATOM 845 C CA . LYS A 1 98 ? -0.787 12.283 5.431 1.00 87.12 98 LYS A CA 1
ATOM 846 C C . LYS A 1 98 ? -0.278 11.222 4.457 1.00 87.12 98 LYS A C 1
ATOM 848 O O . LYS A 1 98 ? 0.102 10.136 4.893 1.00 87.12 98 LYS A O 1
ATOM 853 N N . ILE A 1 99 ? -0.275 11.544 3.168 1.00 87.31 99 ILE A N 1
ATOM 854 C CA . ILE A 1 99 ? 0.222 10.675 2.097 1.00 87.31 99 ILE A CA 1
ATOM 855 C C . ILE A 1 99 ? 1.284 11.441 1.303 1.00 87.31 99 ILE A C 1
ATOM 857 O O . ILE A 1 99 ? 1.011 12.539 0.816 1.00 87.31 99 ILE A O 1
ATOM 861 N N . GLU A 1 100 ? 2.478 10.860 1.198 1.00 91.69 100 GLU A N 1
ATOM 862 C CA . GLU A 1 100 ? 3.655 11.449 0.543 1.00 91.69 100 GLU A CA 1
ATOM 863 C C . GLU A 1 100 ? 4.320 10.441 -0.409 1.00 91.69 100 GLU A C 1
ATOM 865 O O . GLU A 1 100 ? 5.314 9.801 -0.051 1.00 91.69 100 GLU A O 1
ATOM 870 N N . PRO A 1 101 ? 3.758 10.232 -1.611 1.00 89.88 101 PRO A N 1
ATOM 871 C CA . PRO A 1 101 ? 4.408 9.445 -2.638 1.00 89.88 101 PRO A CA 1
ATOM 872 C C . PRO A 1 101 ? 5.425 10.250 -3.455 1.00 89.88 101 PRO A C 1
ATOM 874 O O . PRO A 1 101 ? 5.207 11.410 -3.827 1.00 89.88 101 PRO A O 1
ATOM 877 N N . TYR A 1 102 ? 6.503 9.562 -3.805 1.00 93.19 102 TYR A N 1
ATOM 878 C CA . TYR A 1 102 ? 7.580 10.023 -4.663 1.00 93.19 102 TYR A CA 1
ATOM 879 C C . TYR A 1 102 ? 7.750 9.037 -5.811 1.00 93.19 102 TYR A C 1
ATOM 881 O O . TYR A 1 102 ? 7.903 7.835 -5.586 1.00 93.19 102 TYR A O 1
ATOM 889 N N . TYR A 1 103 ? 7.734 9.560 -7.031 1.00 90.75 103 TYR A N 1
ATOM 890 C CA . TYR A 1 103 ? 7.857 8.778 -8.252 1.00 90.75 103 TYR A CA 1
ATOM 891 C C . TYR A 1 103 ? 9.016 9.291 -9.096 1.00 90.75 103 TYR A C 1
ATOM 893 O O . TYR A 1 103 ? 9.080 10.485 -9.405 1.00 90.75 103 TYR A O 1
ATOM 901 N N . ASN A 1 104 ? 9.884 8.370 -9.496 1.00 90.88 104 ASN A N 1
ATOM 902 C CA . ASN A 1 104 ? 10.975 8.594 -10.427 1.00 90.88 104 ASN A CA 1
ATOM 903 C C . ASN A 1 104 ? 10.885 7.576 -11.572 1.00 90.88 104 ASN A C 1
ATOM 905 O O . ASN A 1 104 ? 10.703 6.389 -11.317 1.00 90.88 104 ASN A O 1
ATOM 909 N N . ASP A 1 105 ? 10.982 8.043 -12.817 1.00 90.31 105 ASP A N 1
ATOM 910 C CA . ASP A 1 105 ? 11.054 7.197 -14.016 1.00 90.31 105 ASP A CA 1
ATOM 911 C C . ASP A 1 105 ? 9.885 6.200 -14.162 1.00 90.31 105 ASP A C 1
ATOM 913 O O . ASP A 1 105 ? 10.051 4.981 -14.216 1.00 90.31 105 ASP A O 1
ATOM 917 N N . VAL A 1 106 ? 8.654 6.723 -14.264 1.00 86.69 106 VAL A N 1
ATOM 918 C CA . VAL A 1 106 ? 7.439 5.892 -14.384 1.00 86.69 106 VAL A CA 1
ATOM 919 C C . VAL A 1 106 ? 6.841 5.942 -15.789 1.00 86.69 106 VAL A C 1
ATOM 921 O O . VAL A 1 106 ? 6.351 6.969 -16.273 1.00 86.69 106 VAL A O 1
ATOM 924 N N . SER A 1 107 ? 6.767 4.787 -16.455 1.00 89.19 107 SER A N 1
ATOM 925 C CA . SER A 1 107 ? 6.251 4.718 -17.829 1.00 89.19 107 SER A CA 1
ATOM 926 C C . SER A 1 107 ? 4.724 4.792 -17.930 1.00 89.19 107 SER A C 1
ATOM 928 O O . SER A 1 107 ? 4.174 5.418 -18.844 1.00 89.19 107 SER A O 1
ATOM 930 N N . ARG A 1 108 ? 3.997 4.111 -17.040 1.00 89.88 108 ARG A N 1
ATOM 931 C CA . ARG A 1 108 ? 2.528 4.152 -17.002 1.00 89.88 108 ARG A CA 1
ATOM 932 C C . ARG A 1 108 ? 2.036 4.097 -15.576 1.00 89.88 108 ARG A C 1
ATOM 934 O O . ARG A 1 108 ? 2.262 3.103 -14.893 1.00 89.88 108 ARG A O 1
ATOM 941 N N . MET A 1 109 ? 1.263 5.103 -15.201 1.00 89.25 109 MET A N 1
ATOM 942 C CA . MET A 1 109 ? 0.714 5.221 -13.868 1.00 89.25 109 MET A CA 1
ATOM 943 C C . MET A 1 109 ? -0.800 5.406 -13.882 1.00 89.25 109 MET A C 1
ATOM 945 O O . MET A 1 109 ? -1.332 6.241 -14.620 1.00 89.25 109 MET A O 1
ATOM 949 N N . LYS A 1 110 ? -1.479 4.643 -13.024 1.00 91.75 110 LYS A N 1
ATOM 950 C CA . LYS A 1 110 ? -2.882 4.842 -12.672 1.00 91.75 110 LYS A CA 1
ATOM 951 C C . LYS A 1 110 ? -3.040 4.828 -11.152 1.00 91.75 110 LYS A C 1
ATOM 953 O O . LYS A 1 110 ? -2.712 3.823 -10.526 1.00 91.75 110 LYS A O 1
ATOM 958 N N . ILE A 1 111 ? -3.560 5.914 -10.594 1.00 88.06 111 ILE A N 1
ATOM 959 C CA . ILE A 1 111 ? -3.898 6.030 -9.172 1.00 88.06 111 ILE A CA 1
ATOM 960 C C . ILE A 1 111 ? -5.390 6.330 -9.064 1.00 88.06 111 ILE A C 1
ATOM 962 O O . ILE A 1 111 ? -5.876 7.269 -9.697 1.00 88.06 111 ILE A O 1
ATOM 966 N N . GLU A 1 112 ? -6.094 5.532 -8.271 1.00 90.62 112 GLU A N 1
ATOM 967 C CA . GLU A 1 112 ? -7.473 5.791 -7.866 1.00 90.62 112 GLU A CA 1
ATOM 968 C C . GLU A 1 112 ? -7.562 5.797 -6.344 1.00 90.62 112 GLU A C 1
ATOM 970 O O . GLU A 1 112 ? -7.111 4.855 -5.686 1.00 90.62 112 GLU A O 1
ATOM 975 N N . SER A 1 113 ? -8.178 6.845 -5.805 1.00 87.25 113 SER A N 1
ATOM 976 C CA . SER A 1 113 ? -8.487 6.931 -4.382 1.00 87.25 113 SER A CA 1
ATOM 977 C C . SER A 1 113 ? -9.961 7.244 -4.176 1.00 87.25 113 SER A C 1
ATOM 979 O O . SER A 1 113 ? -10.506 8.144 -4.822 1.00 87.25 113 SER A O 1
ATOM 981 N N . TYR A 1 114 ? -10.578 6.524 -3.247 1.00 87.31 114 TYR A N 1
ATOM 982 C CA . TYR A 1 114 ? -11.970 6.693 -2.851 1.00 87.31 114 TYR A CA 1
ATOM 983 C C . TYR A 1 114 ? -12.025 7.056 -1.372 1.00 87.31 114 TYR A C 1
ATOM 985 O O . TYR A 1 114 ? -11.429 6.365 -0.543 1.00 87.31 114 TYR A O 1
ATOM 993 N N . TYR A 1 115 ? -12.731 8.141 -1.072 1.00 81.81 115 TYR A N 1
ATOM 994 C CA . TYR A 1 115 ? -12.945 8.647 0.278 1.00 81.81 115 TYR A CA 1
ATOM 995 C C . TYR A 1 115 ? -14.448 8.742 0.540 1.00 81.81 115 TYR A C 1
ATOM 997 O O . TYR A 1 115 ? -15.162 9.431 -0.201 1.00 81.81 115 TYR A O 1
ATOM 1005 N N . ASN A 1 116 ? -14.915 8.053 1.577 1.00 75.44 116 ASN A N 1
ATOM 1006 C CA . ASN A 1 116 ? -16.267 8.231 2.101 1.00 75.44 116 ASN A CA 1
ATOM 1007 C C . ASN A 1 116 ? -16.263 9.296 3.199 1.00 75.44 116 ASN A C 1
ATOM 1009 O O . ASN A 1 116 ? -15.255 9.434 3.883 1.00 75.44 116 ASN A O 1
ATOM 1013 N N . ASP A 1 117 ? -17.374 10.037 3.270 1.00 61.62 117 ASP A N 1
ATOM 1014 C CA . ASP A 1 117 ? -17.819 10.949 4.329 1.00 61.62 117 ASP A CA 1
ATOM 1015 C C . ASP A 1 117 ? -16.762 11.979 4.833 1.00 61.62 117 ASP A C 1
ATOM 1017 O O . ASP A 1 117 ? -15.686 11.668 5.323 1.00 61.62 117 ASP A O 1
ATOM 1021 N N . ILE A 1 118 ? -17.012 13.286 4.674 1.00 60.28 118 ILE A N 1
ATOM 1022 C CA . ILE A 1 118 ? -16.096 14.367 5.133 1.00 60.28 118 ILE A CA 1
ATOM 1023 C C . ILE A 1 118 ? -16.876 15.383 5.985 1.00 60.28 118 ILE A C 1
ATOM 1025 O O . ILE A 1 118 ? -16.754 16.601 5.812 1.00 60.28 118 ILE A O 1
ATOM 1029 N N . GLU A 1 119 ? -17.763 14.914 6.868 1.00 49.19 119 GLU A N 1
ATOM 1030 C CA . GLU A 1 119 ? -18.705 15.778 7.591 1.00 49.19 119 GLU A CA 1
ATOM 1031 C C . GLU A 1 119 ? -18.384 15.918 9.094 1.00 49.19 119 GLU A C 1
ATOM 1033 O O . GLU A 1 119 ? -18.476 14.993 9.890 1.00 49.19 119 GLU A O 1
ATOM 1038 N N . SER A 1 120 ? -18.072 17.135 9.558 1.00 46.00 120 SER A N 1
ATOM 1039 C CA . SER A 1 120 ? -18.031 17.414 11.005 1.00 46.00 120 SER A CA 1
ATOM 1040 C C . SER A 1 120 ? -19.455 17.317 11.578 1.00 46.00 120 SER A C 1
ATOM 1042 O O . SER A 1 120 ? -20.346 18.013 11.103 1.00 46.00 120 SER A O 1
ATOM 1044 N N . TYR A 1 121 ? -19.745 16.544 12.622 1.00 47.91 121 TYR A N 1
ATOM 1045 C CA . TYR A 1 121 ? -19.347 16.887 13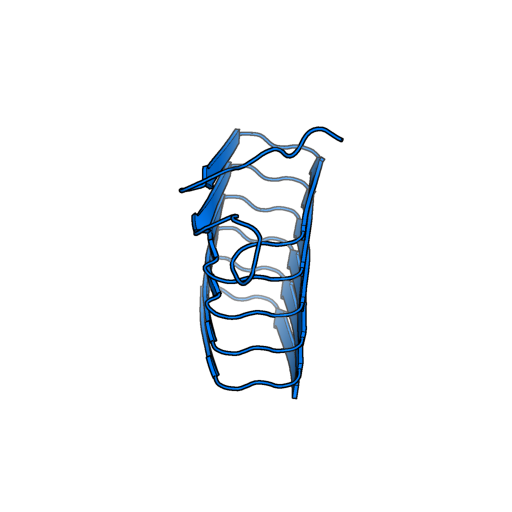.990 1.00 47.91 121 TYR A CA 1
ATOM 1046 C C . TYR A 1 121 ? -18.984 15.679 14.861 1.00 47.91 121 TYR A C 1
ATOM 1048 O O . TYR A 1 121 ? -18.568 15.907 15.989 1.00 47.91 121 TYR A O 1
ATOM 1056 N N . TYR A 1 122 ? -19.091 14.445 14.361 1.00 46.88 122 TYR A N 1
ATOM 1057 C CA . TYR A 1 122 ? -18.494 13.227 14.938 1.00 46.88 122 TYR A CA 1
ATOM 1058 C C . TYR A 1 122 ? -18.555 12.059 13.917 1.00 46.88 122 TYR A C 1
ATOM 1060 O O . TYR A 1 122 ? -19.075 11.008 14.275 1.00 46.88 122 TYR A O 1
ATOM 1068 N N . ASN A 1 123 ? -18.097 12.247 12.660 1.00 43.44 123 ASN A N 1
ATOM 1069 C CA . ASN A 1 123 ? -17.238 11.291 11.920 1.00 43.44 123 ASN A CA 1
ATOM 1070 C C . ASN A 1 123 ? -16.983 11.650 10.435 1.00 43.44 123 ASN A C 1
ATOM 1072 O O . ASN A 1 123 ? -17.800 12.286 9.785 1.00 43.44 123 ASN A O 1
ATOM 1076 N N . ASP A 1 124 ? -15.813 11.181 9.979 1.00 56.00 124 ASP A N 1
ATOM 1077 C CA . ASP A 1 124 ? -15.279 11.055 8.609 1.00 56.00 124 ASP A CA 1
ATOM 1078 C C . ASP A 1 124 ? -14.515 12.260 8.000 1.00 56.00 124 ASP A C 1
ATOM 1080 O O . ASP A 1 124 ? -14.672 13.415 8.393 1.00 56.00 124 ASP A O 1
ATOM 1084 N N . VAL A 1 125 ? -13.493 11.948 7.186 1.00 58.41 125 VAL A N 1
ATOM 1085 C CA . VAL A 1 125 ? -12.099 12.459 7.236 1.00 58.41 125 VAL A CA 1
ATOM 1086 C C . VAL A 1 125 ? -11.889 13.896 7.752 1.00 58.41 125 VAL A C 1
ATOM 1088 O O . VAL A 1 125 ? -11.971 14.883 7.026 1.00 58.41 125 VAL A O 1
ATOM 1091 N N . ASN A 1 126 ? -11.425 14.021 9.002 1.00 66.88 126 ASN A N 1
ATOM 1092 C CA . ASN A 1 126 ? -11.262 15.319 9.674 1.00 66.88 126 ASN A CA 1
ATOM 1093 C C . ASN A 1 126 ? -10.127 16.205 9.116 1.00 66.88 126 ASN A C 1
ATOM 1095 O O . ASN A 1 126 ? -10.227 17.435 9.124 1.00 66.88 126 ASN A O 1
ATOM 1099 N N . ARG A 1 127 ? -8.985 15.618 8.719 1.00 71.12 127 ARG A N 1
ATOM 1100 C CA . ARG A 1 127 ? -7.832 16.351 8.153 1.00 71.12 127 ARG A CA 1
ATOM 1101 C C . ARG A 1 127 ? -7.060 15.500 7.155 1.00 71.12 127 ARG A C 1
ATOM 1103 O O . ARG A 1 127 ? -6.472 14.484 7.531 1.00 71.12 127 ARG A O 1
ATOM 1110 N N . MET A 1 128 ? -6.959 15.999 5.928 1.00 76.88 128 MET A N 1
ATOM 1111 C CA . MET A 1 128 ? -6.285 15.330 4.821 1.00 76.88 128 MET A CA 1
ATOM 1112 C C . MET A 1 128 ? -5.178 16.198 4.223 1.00 76.88 128 MET A C 1
ATOM 1114 O O . MET A 1 128 ? -5.380 17.376 3.932 1.00 76.88 128 MET A O 1
ATOM 1118 N N . LYS A 1 129 ? -4.006 15.593 4.015 1.00 79.56 129 LYS A N 1
ATOM 1119 C CA . LYS A 1 129 ? -2.912 16.161 3.227 1.00 79.56 129 LYS A CA 1
ATOM 1120 C C . LYS A 1 129 ? -2.361 15.096 2.278 1.00 79.56 129 LYS A C 1
ATOM 1122 O O . LYS A 1 129 ? -1.903 14.050 2.737 1.00 79.56 129 LYS A O 1
ATOM 1127 N N . ILE A 1 130 ? -2.384 15.389 0.980 1.00 80.81 130 ILE A N 1
ATOM 1128 C CA . ILE A 1 130 ? -1.691 14.614 -0.054 1.00 80.81 130 ILE A CA 1
ATOM 1129 C C . ILE A 1 130 ? -0.660 15.527 -0.706 1.00 80.81 130 ILE A C 1
ATOM 1131 O O . ILE A 1 130 ? -1.001 16.610 -1.179 1.00 80.81 130 ILE A O 1
ATOM 1135 N N . GLU A 1 131 ? 0.585 15.074 -0.752 1.00 81.69 131 GLU A N 1
ATOM 1136 C CA . GLU A 1 131 ? 1.653 15.686 -1.540 1.00 81.69 131 GLU A CA 1
ATOM 1137 C C . GLU A 1 131 ? 2.212 14.624 -2.474 1.00 81.69 131 GLU A C 1
ATOM 1139 O O . GLU A 1 131 ? 2.469 13.505 -2.050 1.00 81.69 131 GLU A O 1
ATOM 1144 N N . SER A 1 132 ? 2.362 14.939 -3.756 1.00 84.06 132 SER A N 1
ATOM 1145 C CA . SER A 1 132 ? 2.878 13.984 -4.736 1.00 84.06 132 SER A CA 1
ATOM 1146 C C . SER A 1 132 ? 3.974 14.628 -5.560 1.00 84.06 132 SER A C 1
ATOM 1148 O O . SER A 1 132 ? 3.805 15.743 -6.056 1.00 84.06 132 SER A O 1
ATOM 1150 N N . TYR A 1 133 ? 5.077 13.904 -5.714 1.00 89.56 133 TYR A N 1
ATOM 1151 C CA . TYR A 1 133 ? 6.251 14.348 -6.454 1.00 89.56 133 TYR A CA 1
ATOM 1152 C C . TYR A 1 133 ? 6.514 13.399 -7.616 1.00 89.56 133 TYR A C 1
ATOM 1154 O O . TYR A 1 133 ? 6.493 12.181 -7.441 1.00 89.56 133 TYR A O 1
ATOM 1162 N N . TYR A 1 134 ? 6.756 13.971 -8.794 1.00 88.06 134 TYR A N 1
ATOM 1163 C CA . TYR A 1 134 ? 6.939 13.229 -10.036 1.00 88.06 134 TYR A CA 1
ATOM 1164 C C . TYR A 1 134 ? 8.143 13.766 -10.797 1.00 88.06 134 TYR A C 1
ATOM 1166 O O . TYR A 1 134 ? 8.171 14.953 -11.125 1.00 88.06 134 TYR A O 1
ATOM 1174 N N . ASN A 1 135 ? 9.065 12.871 -11.136 1.00 89.31 135 ASN A N 1
ATOM 1175 C CA . ASN A 1 135 ? 10.127 13.097 -12.107 1.00 89.31 135 ASN A CA 1
ATOM 1176 C C . ASN A 1 135 ? 9.972 12.078 -13.244 1.00 89.31 135 ASN A C 1
ATOM 1178 O O . ASN A 1 135 ? 9.726 10.902 -12.982 1.00 89.31 135 ASN A O 1
ATOM 1182 N N . ASP A 1 136 ? 10.063 12.553 -14.488 1.00 85.44 136 ASP A N 1
ATOM 1183 C CA . ASP A 1 136 ? 10.091 11.726 -15.703 1.00 85.44 136 ASP A CA 1
ATOM 1184 C C . ASP A 1 136 ? 8.953 10.688 -15.811 1.00 85.44 136 ASP A C 1
ATOM 1186 O O . ASP A 1 136 ? 9.126 9.472 -15.730 1.00 85.44 136 ASP A O 1
ATOM 1190 N N . VAL A 1 137 ? 7.732 11.194 -16.034 1.00 85.62 137 VAL A N 1
ATOM 1191 C CA . VAL A 1 137 ? 6.517 10.373 -16.176 1.00 85.62 137 VAL A CA 1
ATOM 1192 C C . VAL A 1 137 ? 5.977 10.411 -17.604 1.00 85.62 137 VAL A C 1
ATOM 1194 O O . VAL A 1 137 ? 5.545 11.453 -18.096 1.00 85.62 137 VAL A O 1
ATOM 1197 N N . ASN A 1 138 ? 5.910 9.247 -18.258 1.00 87.50 138 ASN A N 1
ATOM 1198 C CA . ASN A 1 138 ? 5.439 9.154 -19.648 1.00 87.50 138 ASN A CA 1
ATOM 1199 C C . ASN A 1 138 ? 3.908 9.248 -19.776 1.00 87.50 138 ASN A C 1
ATOM 1201 O O . ASN A 1 138 ? 3.392 9.868 -20.709 1.00 87.50 138 ASN A O 1
ATOM 1205 N N . ARG A 1 139 ? 3.153 8.572 -18.897 1.00 87.44 139 ARG A N 1
ATOM 1206 C CA . ARG A 1 139 ? 1.677 8.579 -18.894 1.00 87.44 139 ARG A CA 1
ATOM 1207 C C . ARG A 1 139 ? 1.129 8.462 -17.479 1.00 87.44 139 ARG A C 1
ATOM 1209 O O . ARG A 1 139 ? 1.403 7.473 -16.803 1.00 87.44 139 ARG A O 1
ATOM 1216 N N . MET A 1 140 ? 0.272 9.404 -17.097 1.00 89.19 140 MET A N 1
ATOM 1217 C CA . MET A 1 140 ? -0.331 9.476 -15.768 1.00 89.19 140 MET A CA 1
ATOM 1218 C C . MET A 1 140 ? -1.844 9.676 -15.839 1.00 89.19 140 MET A C 1
ATOM 1220 O O . MET A 1 140 ? -2.333 10.519 -16.590 1.00 89.19 140 MET A O 1
ATOM 1224 N N . LYS A 1 141 ? -2.570 8.918 -15.014 1.00 89.88 141 LYS A N 1
A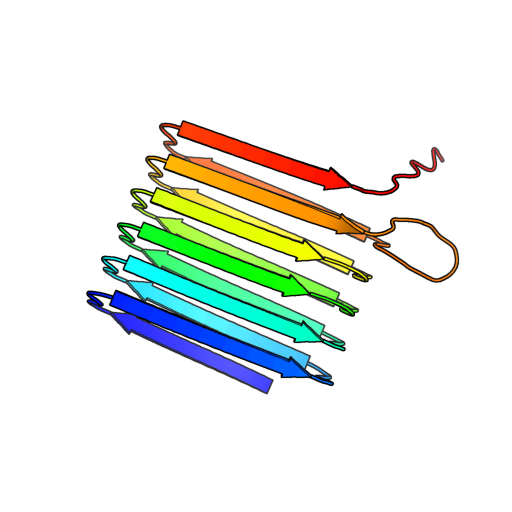TOM 1225 C CA . LYS A 1 141 ? -3.972 9.162 -14.673 1.00 89.88 141 LYS A CA 1
ATOM 1226 C C . LYS A 1 141 ? -4.123 9.130 -13.153 1.00 89.88 141 LYS A C 1
ATOM 1228 O O . LYS A 1 141 ? -3.728 8.145 -12.531 1.00 89.88 141 LYS A O 1
ATOM 1233 N N . ILE A 1 142 ? -4.700 10.188 -12.591 1.00 85.12 142 ILE A N 1
ATOM 1234 C CA . ILE A 1 142 ? -5.042 10.290 -11.171 1.00 85.12 142 ILE A CA 1
ATOM 1235 C C . ILE A 1 142 ? -6.523 10.624 -11.091 1.00 85.12 142 ILE A C 1
ATOM 1237 O O . ILE A 1 142 ? -6.971 11.588 -11.711 1.00 85.12 142 ILE A O 1
ATOM 1241 N N . GLU A 1 143 ? -7.268 9.820 -10.345 1.00 84.50 143 GLU A N 1
ATOM 1242 C CA . GLU A 1 143 ? -8.669 10.068 -10.034 1.00 84.50 143 GLU A CA 1
ATOM 1243 C C . GLU A 1 143 ? -8.859 10.025 -8.522 1.00 84.50 143 GLU A C 1
ATOM 1245 O O . GLU A 1 143 ? -8.311 9.171 -7.822 1.00 84.50 143 GLU A O 1
ATOM 1250 N N . SER A 1 144 ? -9.624 10.984 -8.018 1.00 81.75 144 SER A N 1
ATOM 1251 C CA . SER A 1 144 ? -10.022 11.033 -6.619 1.00 81.75 144 SER A CA 1
ATOM 1252 C C . SER A 1 144 ? -11.521 11.233 -6.567 1.00 81.75 144 SER A C 1
ATOM 1254 O O . SER A 1 144 ? -12.047 12.161 -7.186 1.00 81.75 144 SER A O 1
ATOM 1256 N N . TYR A 1 145 ? -12.186 10.344 -5.845 1.00 82.62 145 TYR A N 1
ATOM 1257 C CA . TYR A 1 145 ? -13.622 10.371 -5.642 1.00 82.62 145 TYR A CA 1
ATOM 1258 C C . TYR A 1 145 ? -13.900 10.659 -4.176 1.00 82.62 145 TYR A C 1
ATOM 1260 O O . TYR A 1 145 ? -13.303 10.047 -3.290 1.00 82.62 145 TYR A O 1
ATOM 1268 N N . TYR A 1 146 ? -14.804 11.604 -3.957 1.00 77.38 146 TYR A N 1
ATOM 1269 C CA . TYR A 1 146 ? -15.273 11.998 -2.642 1.00 77.38 146 TYR A CA 1
ATOM 1270 C C . TYR A 1 146 ? -16.789 11.923 -2.683 1.00 77.38 146 TYR A C 1
ATOM 1272 O O . TYR A 1 146 ? -17.394 12.540 -3.565 1.00 77.38 146 TYR A O 1
ATOM 1280 N N . ASN A 1 147 ? -17.380 11.145 -1.782 1.00 67.62 147 ASN A N 1
ATOM 1281 C CA . ASN A 1 147 ? -18.829 10.985 -1.767 1.00 67.62 147 ASN A CA 1
ATOM 1282 C C . ASN A 1 147 ? -19.540 12.206 -1.159 1.00 67.62 147 ASN A C 1
ATOM 1284 O O . ASN A 1 147 ? -20.596 12.549 -1.673 1.00 67.62 147 ASN A O 1
ATOM 1288 N N . ASP A 1 148 ? -18.911 12.945 -0.229 1.00 62.03 148 ASP A N 1
ATOM 1289 C CA . ASP A 1 148 ? -19.424 14.216 0.311 1.00 62.03 148 ASP A CA 1
ATOM 1290 C C . ASP A 1 148 ? -18.284 15.162 0.752 1.00 62.03 148 ASP A C 1
ATOM 1292 O O . ASP A 1 148 ? -17.371 14.750 1.461 1.00 62.03 148 ASP A O 1
ATOM 1296 N N . VAL A 1 149 ? -18.299 16.438 0.326 1.00 57.97 149 VAL A N 1
ATOM 1297 C CA . VAL A 1 149 ? -17.236 17.433 0.619 1.00 57.97 149 VAL A CA 1
ATOM 1298 C C . VAL A 1 149 ? -17.836 18.752 1.112 1.00 57.97 149 VAL A C 1
ATOM 1300 O O . VAL A 1 149 ? -18.428 19.491 0.325 1.00 57.97 149 VAL A O 1
ATOM 1303 N N . ASN A 1 150 ? -17.595 19.119 2.377 1.00 53.22 150 ASN A N 1
ATOM 1304 C CA . ASN A 1 150 ? -17.975 20.429 2.922 1.00 53.22 150 ASN A CA 1
ATOM 1305 C C . ASN A 1 150 ? -16.750 21.331 3.161 1.00 53.22 150 ASN A C 1
ATOM 1307 O O . ASN A 1 150 ? -15.953 21.119 4.073 1.00 53.22 150 ASN A O 1
ATOM 1311 N N . ILE A 1 151 ? -16.607 22.394 2.358 1.00 46.88 151 ILE A N 1
ATOM 1312 C CA . ILE A 1 151 ? -15.583 23.431 2.564 1.00 46.88 151 ILE A CA 1
ATOM 1313 C C . ILE A 1 151 ? -16.136 24.473 3.541 1.00 46.88 151 ILE A C 1
ATOM 1315 O O . ILE A 1 151 ? -16.878 25.373 3.140 1.00 46.88 151 ILE A O 1
ATOM 1319 N N . MET A 1 152 ? -15.748 24.404 4.816 1.00 40.91 152 MET A N 1
ATOM 1320 C CA . MET A 1 152 ? -15.993 25.515 5.739 1.00 40.91 152 MET A CA 1
ATOM 1321 C C . MET A 1 152 ? -15.034 26.664 5.403 1.00 40.91 152 MET A C 1
ATOM 1323 O O . MET A 1 152 ? -13.833 26.598 5.671 1.00 40.91 152 MET A O 1
ATOM 1327 N N . LYS A 1 153 ? -15.568 27.725 4.792 1.00 33.38 153 LYS A N 1
ATOM 1328 C CA . LYS A 1 153 ? -14.897 29.028 4.756 1.00 33.38 153 LYS A CA 1
ATOM 1329 C C . LYS A 1 153 ? -14.942 29.614 6.167 1.00 33.38 153 LYS A C 1
ATOM 1331 O O . LYS A 1 153 ? -16.034 29.837 6.686 1.00 33.38 153 LYS A O 1
ATOM 1336 N N . ILE A 1 154 ? -13.769 29.827 6.762 1.00 35.06 154 ILE A N 1
ATOM 1337 C CA . ILE A 1 154 ? -13.594 30.772 7.875 1.00 35.06 154 ILE A CA 1
ATOM 1338 C C . ILE A 1 154 ? -13.676 32.187 7.301 1.00 35.06 154 ILE A C 1
ATOM 1340 O O . ILE A 1 154 ? -13.078 32.402 6.220 1.00 35.06 154 ILE A O 1
#

Nearest PDB structures (foldseek):
  3t9g-assembly1_A  TM=1.961E-01  e=3.997E-01  Caldicellulosiruptor bescii
  3bh7-assembly1_B  TM=3.261E-01  e=2.389E+00  Homo sapiens